Protein AF-A0A485BLY1-F1 (afdb_monomer)

Secondary structure (DSSP, 8-state):
---------GGGPPEEEEEEEBTHHHHHHHHHHHHH---SSEEEEEE-TT--HHHHHHHHHHHHTTS--TT-EEEEESSS--

Nearest PDB structures (foldseek):
  2jzo-assembly1_A  TM=1.008E+00  e=2.204E-10  Escherichia coli
  2jzn-assembly1_B  TM=1.008E+00  e=3.087E-10  Escherichia coli
  6fmg-assembly2_C  TM=8.862E-01  e=1.361E-04  Streptococcus pneumoniae
  4tkz-assembly3_F-3  TM=8.892E-01  e=5.234E-04  Streptococcus agalactiae NEM316
  3ipr-assembly1_A  TM=9.101E-01  e=7.840E-04  Enterococcus faecalis

Structure (mmCIF, N/CA/C/O backbone):
data_AF-A0A485BLY1-F1
#
_entry.id   AF-A0A485BLY1-F1
#
loop_
_atom_site.group_PDB
_atom_site.id
_atom_site.type_symbol
_atom_site.label_atom_id
_atom_site.label_alt_id
_atom_site.label_comp_id
_atom_site.label_asym_id
_atom_site.label_entity_id
_atom_site.label_seq_id
_atom_site.pdbx_PDB_ins_code
_atom_site.Cartn_x
_atom_site.Cartn_y
_atom_site.Cartn_z
_atom_site.occupancy
_atom_site.B_iso_or_equiv
_atom_site.auth_seq_id
_atom_site.auth_comp_id
_atom_site.auth_asym_id
_atom_site.auth_atom_id
_atom_site.pdbx_PDB_model_num
ATOM 1 N N . MET A 1 1 ? -8.571 13.740 -6.017 1.00 43.22 1 MET A N 1
ATOM 2 C CA . MET A 1 1 ? -9.358 12.772 -5.228 1.00 43.22 1 MET A CA 1
ATOM 3 C C . MET A 1 1 ? -9.078 13.056 -3.761 1.00 43.22 1 MET A C 1
ATOM 5 O O . MET A 1 1 ? -8.001 12.726 -3.295 1.00 43.22 1 MET A O 1
ATOM 9 N N . VAL A 1 2 ? -9.962 13.777 -3.069 1.00 30.98 2 VAL A N 1
ATOM 10 C CA . VAL A 1 2 ? -9.839 13.966 -1.614 1.00 30.98 2 VAL A CA 1
ATOM 11 C C . VAL A 1 2 ? -10.632 12.830 -0.987 1.00 30.98 2 VAL A C 1
ATOM 13 O O . VAL A 1 2 ? -11.859 12.869 -0.982 1.00 30.98 2 VAL A O 1
ATOM 16 N N . LEU A 1 3 ? -9.941 11.771 -0.566 1.00 47.72 3 LEU A N 1
ATOM 17 C CA . LEU A 1 3 ? -10.560 10.687 0.187 1.00 47.72 3 LEU A CA 1
ATOM 18 C C . LEU A 1 3 ? -10.596 11.129 1.654 1.00 47.72 3 LEU A C 1
ATOM 20 O O . LEU A 1 3 ? -9.561 11.215 2.309 1.00 47.72 3 LEU A O 1
ATOM 24 N N . THR A 1 4 ? -11.774 11.473 2.168 1.00 40.53 4 THR A N 1
ATOM 25 C CA . THR A 1 4 ? -11.961 11.679 3.607 1.00 40.53 4 THR A CA 1
ATOM 26 C C . THR A 1 4 ? -11.941 10.306 4.276 1.00 40.53 4 THR A C 1
ATOM 28 O O . THR A 1 4 ? -12.950 9.605 4.288 1.00 40.53 4 THR A O 1
ATOM 31 N N . ILE A 1 5 ? -10.781 9.898 4.797 1.00 55.19 5 ILE A N 1
ATOM 32 C CA . ILE A 1 5 ? -10.658 8.701 5.634 1.00 55.19 5 ILE A CA 1
ATOM 33 C C . ILE A 1 5 ? -11.289 9.049 6.986 1.00 55.19 5 ILE A C 1
ATOM 35 O O . ILE A 1 5 ? -10.797 9.895 7.735 1.00 55.19 5 ILE A O 1
ATOM 39 N N . ILE A 1 6 ? -12.457 8.467 7.254 1.00 52.06 6 ILE A N 1
ATOM 40 C CA . ILE A 1 6 ? -13.193 8.671 8.501 1.00 52.06 6 ILE A CA 1
ATOM 41 C C . ILE A 1 6 ? -12.352 8.051 9.619 1.00 52.06 6 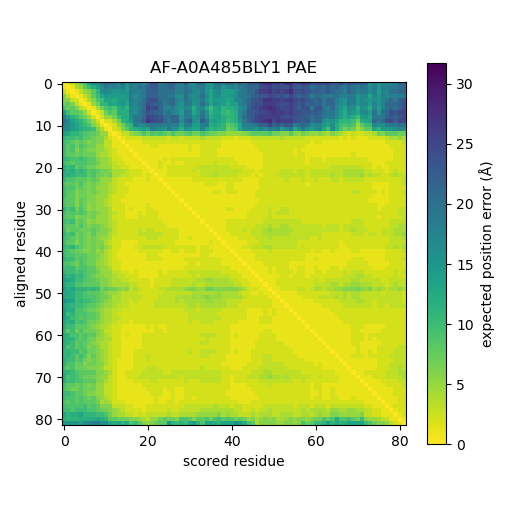ILE A C 1
ATOM 43 O O . ILE A 1 6 ? -12.173 6.836 9.646 1.00 52.06 6 ILE A O 1
AT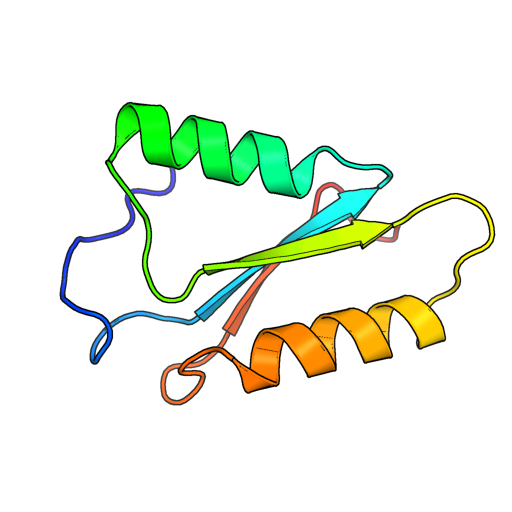OM 47 N N . LYS A 1 7 ? -11.846 8.877 10.543 1.00 51.94 7 LYS A N 1
ATOM 48 C CA . LYS A 1 7 ? -11.165 8.433 11.770 1.00 51.94 7 LYS A CA 1
ATOM 49 C C . LYS A 1 7 ? -12.152 7.719 12.706 1.00 51.94 7 LYS A C 1
ATOM 51 O O . LYS A 1 7 ? -12.602 8.276 13.701 1.00 51.94 7 LYS A O 1
ATOM 56 N N . GLY A 1 8 ? -12.517 6.488 12.370 1.00 48.44 8 GLY A N 1
ATOM 57 C CA . GLY A 1 8 ? -12.942 5.468 13.323 1.00 48.44 8 GLY A CA 1
ATOM 58 C C . GLY A 1 8 ? -11.765 4.517 13.505 1.00 48.44 8 GLY A C 1
ATOM 59 O O . GLY A 1 8 ? -11.142 4.164 12.511 1.00 48.44 8 GLY A O 1
ATOM 60 N N . GLY A 1 9 ? -11.408 4.155 14.740 1.00 54.06 9 GLY A N 1
ATOM 61 C CA . GLY A 1 9 ? -10.231 3.312 14.998 1.00 54.06 9 GLY A CA 1
ATOM 62 C C . GLY A 1 9 ? -10.207 2.021 14.164 1.00 54.06 9 GLY A C 1
ATOM 63 O O . GLY A 1 9 ? -11.264 1.544 13.741 1.00 54.06 9 GLY A O 1
ATOM 64 N N . SER A 1 10 ? -9.004 1.465 13.969 1.00 57.66 10 SER A N 1
ATOM 65 C CA . SER A 1 10 ? -8.656 0.312 13.108 1.00 57.66 10 SER A CA 1
ATOM 66 C C . SER A 1 10 ? -9.710 -0.789 12.914 1.00 57.66 10 SER A C 1
ATOM 68 O O . SER A 1 10 ? -9.843 -1.319 11.819 1.00 57.66 10 SER A O 1
ATOM 70 N N . LYS A 1 11 ? -10.521 -1.112 13.926 1.00 59.84 11 LYS A N 1
ATOM 71 C CA . LYS A 1 11 ? -11.552 -2.167 13.870 1.00 59.84 11 LYS A CA 1
ATOM 72 C C . LYS A 1 11 ? -12.710 -1.915 12.879 1.00 59.84 11 LYS A C 1
ATOM 74 O O . LYS A 1 11 ? -13.508 -2.822 12.631 1.00 59.84 11 LYS A O 1
ATOM 79 N N . TRP A 1 12 ? -12.866 -0.694 12.361 1.00 68.81 12 TRP A N 1
ATOM 80 C CA . TRP A 1 12 ? -13.994 -0.312 11.494 1.00 68.81 12 TRP A CA 1
ATOM 81 C C . TRP A 1 12 ? -13.590 0.148 10.091 1.00 68.81 12 TRP A C 1
ATOM 83 O O . TRP A 1 12 ? -14.469 0.511 9.307 1.00 68.81 12 TRP A O 1
ATOM 93 N N . THR A 1 13 ? -12.299 0.143 9.760 1.00 83.38 13 THR A N 1
ATOM 94 C CA . THR A 1 13 ? -11.799 0.680 8.490 1.00 83.38 13 THR A CA 1
ATOM 95 C C . THR A 1 13 ? -11.581 -0.420 7.451 1.00 83.38 13 THR A C 1
ATOM 97 O O . THR A 1 13 ? -11.301 -1.571 7.775 1.00 83.38 13 THR A O 1
ATOM 100 N N . ILE A 1 14 ? -11.750 -0.063 6.178 1.00 92.62 14 ILE A N 1
ATOM 101 C CA . ILE A 1 14 ? -11.356 -0.899 5.036 1.00 92.62 14 ILE A CA 1
ATOM 102 C C . ILE A 1 14 ? -9.836 -0.772 4.879 1.00 92.62 14 ILE A C 1
ATOM 104 O O . ILE A 1 14 ? -9.317 0.339 5.003 1.00 92.62 14 ILE A O 1
ATOM 108 N N . ALA A 1 15 ? -9.137 -1.870 4.584 1.00 95.19 15 ALA A N 1
ATOM 109 C CA . ALA A 1 15 ? -7.707 -1.819 4.286 1.00 95.19 15 ALA A CA 1
ATOM 110 C C . ALA A 1 15 ? -7.467 -1.079 2.963 1.00 95.19 15 ALA A C 1
ATOM 112 O O . ALA A 1 15 ? -8.110 -1.383 1.955 1.00 95.19 15 ALA A O 1
ATOM 113 N N . ILE A 1 16 ? -6.535 -0.129 2.945 1.00 96.50 16 ILE A N 1
ATOM 114 C CA . ILE A 1 16 ? -6.141 0.578 1.720 1.00 96.50 16 ILE A CA 1
ATOM 115 C C . ILE A 1 16 ? -4.729 0.149 1.342 1.00 96.50 16 ILE A C 1
ATOM 117 O O . ILE A 1 16 ? -3.838 0.165 2.186 1.00 96.50 16 ILE A O 1
ATOM 121 N N . VAL A 1 17 ? -4.511 -0.188 0.071 1.00 97.56 17 VAL A N 1
ATOM 122 C CA . VAL A 1 17 ? -3.159 -0.368 -0.471 1.00 97.56 17 VAL A CA 1
ATOM 123 C C . VAL A 1 17 ? -2.960 0.558 -1.661 1.00 97.56 17 VAL A C 1
ATOM 125 O O . VAL A 1 17 ? -3.735 0.525 -2.618 1.00 97.56 17 VAL A O 1
ATOM 128 N N . ILE A 1 18 ? -1.931 1.400 -1.591 1.00 97.88 18 ILE A N 1
ATOM 129 C CA . ILE A 1 18 ? -1.576 2.344 -2.655 1.00 97.88 18 ILE A CA 1
ATOM 130 C C . ILE A 1 18 ? -0.453 1.738 -3.499 1.00 97.88 18 ILE A C 1
ATOM 132 O O . ILE A 1 18 ? 0.604 1.407 -2.970 1.00 97.88 18 ILE A O 1
ATOM 136 N N . GLY A 1 19 ? -0.667 1.605 -4.805 1.00 97.00 19 GLY A N 1
ATOM 137 C CA . GLY A 1 19 ? 0.339 1.110 -5.743 1.00 97.00 19 GLY A CA 1
ATOM 138 C C . GLY A 1 19 ? 0.593 2.124 -6.849 1.00 97.00 19 GLY A C 1
ATOM 139 O O . GLY A 1 19 ? -0.343 2.622 -7.467 1.00 97.00 19 GLY A O 1
ATOM 140 N N . THR A 1 20 ? 1.855 2.445 -7.112 1.00 96.75 20 THR A N 1
ATOM 141 C CA . THR A 1 20 ? 2.230 3.333 -8.221 1.00 96.75 20 THR A CA 1
ATOM 142 C C . THR A 1 20 ? 3.468 2.807 -8.919 1.00 96.75 20 THR A C 1
ATOM 144 O O . THR A 1 20 ? 4.340 2.237 -8.264 1.00 96.75 20 THR A O 1
ATOM 147 N N . HIS A 1 21 ? 3.615 3.116 -10.202 1.00 96.00 21 HIS A N 1
ATOM 148 C CA . HIS A 1 21 ? 4.912 3.070 -10.862 1.00 96.00 21 HIS A CA 1
ATOM 149 C C . HIS A 1 21 ? 5.917 3.972 -10.129 1.00 96.00 21 HIS A C 1
ATOM 151 O O . HIS A 1 21 ? 5.594 5.077 -9.678 1.00 96.00 21 HIS A O 1
ATOM 157 N N . GLY A 1 22 ? 7.157 3.504 -10.010 1.00 95.31 22 GLY A N 1
ATOM 158 C CA . GLY A 1 22 ? 8.195 4.151 -9.215 1.00 95.31 22 GLY A CA 1
ATOM 159 C C . GLY A 1 22 ? 7.829 4.209 -7.730 1.00 95.31 22 GLY A C 1
ATOM 160 O O . GLY A 1 22 ? 7.291 3.256 -7.176 1.00 95.31 22 GLY A O 1
ATOM 161 N N . TRP A 1 23 ? 8.121 5.344 -7.089 1.00 95.69 23 TRP A N 1
ATOM 162 C CA . TRP A 1 23 ? 8.098 5.505 -5.624 1.00 95.69 23 TRP A CA 1
ATOM 163 C C . TRP A 1 23 ? 7.067 6.529 -5.125 1.00 95.69 23 TRP A C 1
ATOM 165 O O . TRP A 1 23 ? 7.192 7.070 -4.026 1.00 95.69 23 TRP A O 1
ATOM 175 N N . ALA A 1 24 ? 6.061 6.858 -5.940 1.00 96.06 24 ALA A N 1
ATOM 176 C CA . ALA A 1 24 ? 5.105 7.909 -5.595 1.00 96.06 24 ALA A CA 1
ATOM 177 C C . ALA A 1 24 ? 4.142 7.498 -4.465 1.00 96.06 24 ALA A C 1
ATOM 179 O O . ALA A 1 24 ? 3.743 8.356 -3.678 1.00 96.06 24 ALA A O 1
ATOM 180 N N . ALA A 1 25 ? 3.797 6.211 -4.352 1.00 97.06 25 ALA A N 1
ATOM 181 C CA . ALA A 1 25 ? 2.827 5.693 -3.385 1.00 97.06 25 ALA A CA 1
ATOM 182 C C . ALA A 1 25 ? 3.136 6.097 -1.931 1.00 97.06 25 ALA A C 1
ATOM 184 O O . ALA A 1 25 ? 2.263 6.626 -1.240 1.00 97.06 25 ALA A O 1
ATOM 185 N N . GLU A 1 26 ? 4.388 5.936 -1.488 1.00 97.00 26 GLU A N 1
ATOM 186 C CA . GLU A 1 26 ? 4.820 6.334 -0.142 1.00 97.00 26 GLU A CA 1
ATOM 187 C C . GLU A 1 26 ? 4.626 7.841 0.090 1.00 97.00 26 GLU A C 1
ATOM 189 O O . GLU A 1 26 ? 4.152 8.277 1.139 1.00 97.00 26 GLU A O 1
ATOM 194 N N . GLN A 1 27 ? 4.975 8.659 -0.904 1.00 97.12 27 GLN A N 1
ATOM 195 C CA . GLN A 1 27 ? 4.904 10.115 -0.787 1.00 97.12 27 GLN A CA 1
ATOM 196 C C . GLN A 1 27 ? 3.457 10.621 -0.799 1.00 97.12 27 GLN A C 1
ATOM 198 O O . GLN A 1 27 ? 3.139 11.605 -0.126 1.00 97.12 27 GLN A O 1
ATOM 203 N N . LEU A 1 28 ? 2.561 9.930 -1.510 1.00 96.56 28 LEU A N 1
ATOM 204 C CA . LEU A 1 28 ? 1.123 10.190 -1.451 1.00 96.56 28 LEU A CA 1
ATOM 205 C C . LEU A 1 28 ? 0.564 9.903 -0.052 1.00 96.56 28 LEU A C 1
ATOM 207 O O . LEU A 1 28 ? -0.179 10.735 0.471 1.00 96.56 28 LEU A O 1
ATOM 211 N N . LEU A 1 29 ? 0.965 8.790 0.577 1.00 95.88 29 LEU A N 1
ATOM 212 C CA . LEU A 1 29 ? 0.586 8.489 1.961 1.00 95.88 29 LEU A CA 1
ATOM 213 C C . LEU A 1 29 ? 1.120 9.557 2.923 1.00 95.88 29 LEU A C 1
ATOM 215 O O . LEU A 1 29 ? 0.333 10.165 3.642 1.00 95.88 29 LEU A O 1
ATOM 219 N N . LYS A 1 30 ? 2.417 9.882 2.858 1.00 95.94 30 LYS A N 1
ATOM 220 C CA . LYS A 1 30 ? 3.036 10.929 3.694 1.00 95.94 30 LYS A CA 1
ATOM 221 C C . LYS A 1 30 ? 2.350 12.287 3.542 1.00 95.94 30 LYS A C 1
ATOM 223 O O . LYS A 1 30 ? 2.171 13.014 4.516 1.00 95.94 30 LYS A O 1
ATOM 228 N N . THR A 1 31 ? 1.932 12.634 2.326 1.00 96.50 31 THR A N 1
ATOM 229 C CA . THR A 1 31 ? 1.179 13.870 2.068 1.00 96.50 31 THR A CA 1
ATOM 230 C C . THR A 1 31 ? -0.197 13.829 2.732 1.00 96.50 31 THR A C 1
ATOM 232 O O . THR A 1 31 ? -0.608 14.816 3.340 1.00 96.50 31 THR A O 1
ATOM 235 N N . ALA A 1 32 ? -0.908 12.701 2.658 1.00 94.19 32 ALA A N 1
ATOM 236 C CA . ALA A 1 32 ? -2.179 12.532 3.357 1.00 94.19 32 ALA A CA 1
ATOM 237 C C . ALA A 1 32 ? -1.997 12.611 4.881 1.00 94.19 32 ALA A C 1
ATOM 239 O O . ALA A 1 32 ? -2.776 13.287 5.551 1.00 94.19 32 ALA A O 1
ATOM 240 N N . GLU A 1 33 ? -0.938 12.004 5.419 1.00 93.94 33 GLU A N 1
ATOM 241 C CA . GLU A 1 33 ? -0.619 12.041 6.848 1.00 93.94 33 GLU A CA 1
ATOM 242 C C . GLU A 1 33 ? -0.246 13.438 7.341 1.00 93.94 33 GLU A C 1
ATOM 244 O O . GLU A 1 33 ? -0.667 13.853 8.418 1.00 93.94 33 GLU A O 1
ATOM 249 N N . MET A 1 34 ? 0.461 14.218 6.525 1.00 93.88 34 MET A N 1
ATOM 250 C CA . MET A 1 34 ? 0.734 15.626 6.815 1.00 93.88 34 MET A CA 1
ATOM 251 C C . MET A 1 34 ? -0.560 16.447 6.957 1.00 93.88 34 MET A C 1
ATOM 253 O O . MET A 1 34 ? -0.603 17.399 7.735 1.00 93.88 34 MET A O 1
ATOM 257 N N . LEU A 1 35 ? -1.616 16.093 6.218 1.00 93.44 35 LEU A N 1
ATOM 258 C CA . LEU A 1 35 ? -2.890 16.819 6.218 1.00 93.44 35 LEU A CA 1
ATOM 259 C C . LEU A 1 35 ? -3.884 16.300 7.265 1.00 93.44 35 LEU A C 1
ATOM 261 O O . LEU A 1 35 ? -4.672 17.077 7.801 1.00 93.44 35 LEU A O 1
ATOM 265 N N . LEU A 1 36 ? -3.881 14.993 7.533 1.00 91.81 36 LEU A N 1
ATOM 266 C CA . LEU A 1 36 ? -4.920 14.303 8.305 1.00 91.81 36 LEU A CA 1
ATOM 267 C C . LEU A 1 36 ? -4.382 13.623 9.579 1.00 91.81 36 LEU A C 1
ATOM 269 O O . LEU A 1 36 ? -5.170 13.097 10.372 1.00 91.81 36 LEU A O 1
ATOM 273 N N . GLY A 1 37 ? -3.071 13.668 9.820 1.00 91.94 37 GLY A N 1
ATOM 274 C CA . GLY A 1 37 ? -2.357 12.866 10.821 1.00 91.94 37 GLY A CA 1
ATOM 275 C C . GLY A 1 37 ? -2.069 11.443 10.330 1.00 91.94 37 GLY A C 1
ATOM 276 O O . GLY A 1 37 ? -2.569 11.050 9.281 1.00 91.94 37 GLY A O 1
ATOM 277 N N . GLU A 1 38 ? -1.300 10.666 11.095 1.00 92.38 38 GLU A N 1
ATOM 278 C CA . GLU A 1 38 ? -0.963 9.266 10.767 1.00 92.38 38 GLU A CA 1
ATOM 279 C C . GLU A 1 38 ? -2.205 8.429 10.433 1.00 92.38 38 GLU A C 1
ATOM 281 O O . GLU A 1 38 ? -3.272 8.603 11.041 1.00 92.38 38 GLU A O 1
ATOM 286 N N . GLN A 1 39 ? -2.071 7.549 9.439 1.00 91.38 39 GLN A N 1
ATOM 287 C CA . GLN A 1 39 ? -3.156 6.684 8.987 1.00 91.38 39 GLN A CA 1
ATOM 288 C C . GLN A 1 39 ? -2.910 5.237 9.414 1.00 91.38 39 GLN A C 1
ATOM 290 O O . GLN A 1 39 ? -1.857 4.658 9.167 1.00 91.38 39 GLN A O 1
ATOM 295 N N . GLU A 1 40 ? -3.922 4.627 10.025 1.00 93.38 40 GLU A N 1
ATOM 296 C CA . GLU A 1 40 ? -3.920 3.202 10.354 1.00 93.38 40 GLU A CA 1
ATOM 297 C C . GLU A 1 40 ? -4.543 2.384 9.217 1.00 93.38 40 GLU A C 1
ATOM 299 O O . GLU A 1 40 ? -5.424 2.863 8.503 1.00 93.38 40 GLU A O 1
ATOM 304 N N . ASN A 1 41 ? -4.156 1.112 9.108 1.00 94.81 41 ASN A N 1
ATOM 305 C CA . ASN A 1 41 ? -4.700 0.165 8.129 1.00 94.81 41 ASN A CA 1
ATOM 306 C C . ASN A 1 41 ? -4.493 0.590 6.654 1.00 94.81 41 ASN A C 1
ATOM 308 O O . ASN A 1 41 ? -5.313 0.286 5.782 1.00 94.81 41 ASN A O 1
ATOM 312 N N . VAL A 1 42 ? -3.385 1.288 6.378 1.00 95.88 42 VAL A N 1
ATOM 313 C CA . VAL A 1 42 ? -2.963 1.693 5.032 1.00 95.88 42 VAL A CA 1
ATOM 314 C C . VAL A 1 42 ? -1.559 1.162 4.750 1.00 95.88 42 VAL A C 1
ATOM 316 O O . VAL A 1 42 ? -0.641 1.392 5.532 1.00 95.88 42 VAL A O 1
ATOM 319 N N . GLY A 1 43 ? -1.399 0.461 3.630 1.00 96.56 43 GLY A N 1
ATOM 320 C CA . GLY A 1 43 ? -0.116 0.010 3.094 1.00 96.56 43 GLY A CA 1
ATOM 321 C C . GLY A 1 43 ? 0.182 0.649 1.740 1.00 96.56 43 GLY A C 1
ATOM 322 O O . GLY A 1 43 ? -0.680 1.272 1.110 1.00 96.56 43 GLY A O 1
ATOM 323 N N . TRP A 1 44 ? 1.409 0.482 1.262 1.00 97.94 44 TRP A N 1
ATOM 324 C CA . TRP A 1 44 ? 1.810 0.945 -0.062 1.00 97.94 44 TRP A CA 1
ATOM 325 C C . TRP A 1 44 ? 2.870 0.030 -0.667 1.00 97.94 44 TRP A C 1
ATOM 327 O O . TRP A 1 44 ? 3.605 -0.640 0.055 1.00 97.94 44 TRP A O 1
ATOM 337 N N . ILE A 1 45 ? 2.950 0.015 -1.996 1.00 97.81 45 ILE A N 1
ATOM 338 C CA . ILE A 1 45 ? 4.002 -0.683 -2.737 1.00 97.81 45 ILE A CA 1
ATOM 339 C C . ILE A 1 45 ? 4.614 0.232 -3.800 1.00 97.81 45 ILE A C 1
ATOM 341 O O . ILE A 1 45 ? 3.947 1.129 -4.325 1.00 97.81 45 ILE A O 1
ATOM 345 N N . ASP A 1 46 ? 5.875 -0.023 -4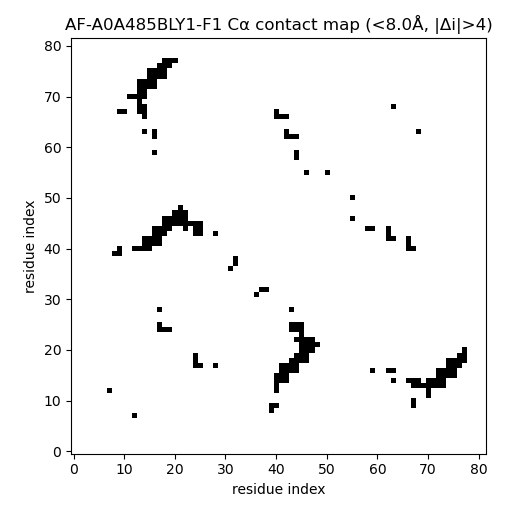.134 1.00 96.50 46 ASP A N 1
ATOM 346 C CA . ASP A 1 46 ? 6.536 0.527 -5.312 1.00 96.50 46 ASP A CA 1
ATOM 347 C C . ASP A 1 46 ? 6.548 -0.487 -6.466 1.00 96.50 46 ASP A C 1
ATOM 349 O O . ASP A 1 46 ? 6.484 -1.706 -6.265 1.00 96.50 46 ASP A O 1
ATOM 353 N N . PHE A 1 47 ? 6.626 0.035 -7.688 1.00 96.06 47 PHE A N 1
ATOM 354 C CA . PHE A 1 47 ? 6.813 -0.765 -8.894 1.00 96.06 47 PHE A CA 1
ATOM 355 C C . PHE A 1 47 ? 7.960 -0.191 -9.722 1.00 96.06 47 PHE A C 1
ATOM 357 O O . PHE A 1 47 ? 7.818 0.844 -10.377 1.00 96.06 47 PHE A O 1
ATOM 364 N N . VAL A 1 48 ? 9.123 -0.837 -9.663 1.00 95.44 48 VAL A N 1
ATOM 365 C CA . VAL A 1 48 ? 10.359 -0.317 -10.264 1.00 95.44 48 VAL A CA 1
ATOM 366 C C . VAL A 1 48 ? 10.731 -1.064 -11.552 1.00 95.44 48 VAL A C 1
ATOM 368 O O . VAL A 1 48 ? 10.326 -2.211 -11.746 1.00 95.44 48 VAL A O 1
ATOM 371 N N . PRO A 1 49 ? 11.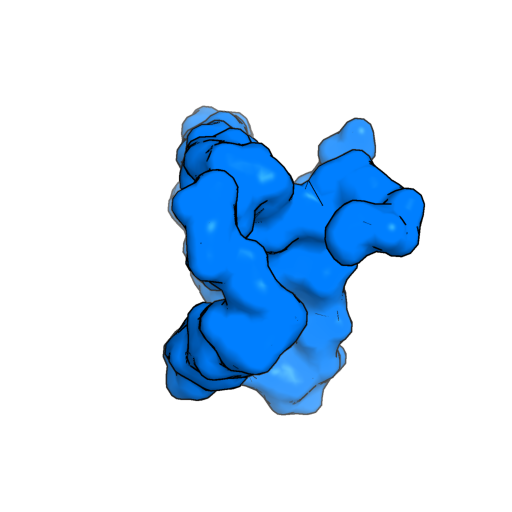513 -0.448 -12.464 1.00 95.38 49 PRO A N 1
ATOM 372 C CA . PRO A 1 49 ? 11.915 -1.105 -13.704 1.00 95.38 49 PRO A CA 1
ATOM 373 C C . PRO A 1 49 ? 12.616 -2.448 -13.463 1.00 95.38 49 PRO A C 1
ATOM 375 O O . PRO A 1 49 ? 13.561 -2.530 -12.681 1.00 95.38 49 PRO A O 1
ATOM 378 N N . GLY A 1 50 ? 12.182 -3.481 -14.187 1.00 95.31 50 GLY A N 1
ATOM 379 C CA . GLY A 1 50 ? 12.708 -4.846 -14.078 1.00 95.31 50 GLY A CA 1
ATOM 380 C C . GLY A 1 50 ? 11.841 -5.789 -13.242 1.00 95.31 50 GLY A C 1
ATOM 381 O O . GLY A 1 50 ? 12.020 -7.000 -13.337 1.00 95.31 50 GLY A O 1
ATOM 382 N N . GLU A 1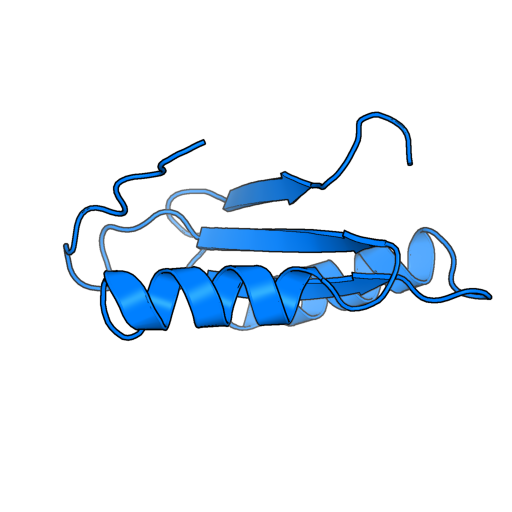 51 ? 10.881 -5.262 -12.482 1.00 95.81 51 GLU A N 1
ATOM 383 C CA . GLU A 1 51 ? 9.861 -6.069 -11.813 1.00 95.81 51 GLU A CA 1
ATOM 384 C C . GLU A 1 51 ? 8.748 -6.473 -12.784 1.00 95.81 51 GLU A C 1
ATOM 386 O O . GLU A 1 51 ? 8.556 -5.868 -13.843 1.00 95.81 51 GLU A O 1
ATOM 391 N N . ASN A 1 52 ? 8.002 -7.509 -12.416 1.00 94.12 52 ASN A N 1
ATOM 392 C CA . ASN A 1 52 ? 6.880 -8.008 -13.197 1.00 94.12 52 ASN A CA 1
ATOM 393 C C . ASN A 1 52 ? 5.627 -8.173 -12.319 1.00 94.12 52 ASN A C 1
ATOM 395 O O . ASN A 1 52 ? 5.633 -7.886 -11.120 1.00 94.12 52 ASN A O 1
ATOM 399 N N . ALA A 1 53 ? 4.542 -8.662 -12.921 1.00 93.06 53 ALA A N 1
ATOM 400 C CA . ALA A 1 53 ? 3.282 -8.872 -12.215 1.00 93.06 53 ALA A CA 1
ATOM 401 C C . ALA A 1 53 ? 3.403 -9.852 -11.032 1.00 93.06 53 ALA A C 1
ATOM 403 O O . ALA A 1 53 ? 2.735 -9.658 -10.022 1.00 93.06 53 ALA A O 1
ATOM 404 N N . GLU A 1 54 ? 4.262 -10.872 -11.118 1.00 96.38 54 GLU A N 1
ATOM 405 C CA . GLU A 1 54 ? 4.476 -11.823 -10.019 1.00 96.38 54 GLU A CA 1
ATOM 406 C C . GLU A 1 54 ? 5.130 -11.129 -8.820 1.00 96.38 54 GLU A C 1
ATOM 408 O O . GLU A 1 54 ? 4.638 -11.258 -7.699 1.00 96.38 54 GLU A O 1
ATOM 413 N N . THR A 1 55 ? 6.153 -10.299 -9.058 1.00 96.88 55 THR A N 1
ATOM 414 C CA . THR A 1 55 ? 6.772 -9.470 -8.011 1.00 96.88 55 THR A CA 1
ATOM 415 C C . THR A 1 55 ? 5.748 -8.549 -7.344 1.00 96.88 55 THR A C 1
ATOM 417 O O . THR A 1 55 ? 5.737 -8.408 -6.121 1.00 96.88 55 THR A O 1
ATOM 420 N N . LEU A 1 56 ? 4.843 -7.947 -8.122 1.00 95.69 56 LEU A N 1
ATOM 421 C CA . LEU A 1 56 ? 3.785 -7.092 -7.575 1.00 95.69 56 LEU A CA 1
ATOM 422 C C . LEU A 1 56 ? 2.781 -7.879 -6.731 1.00 95.69 56 LEU A C 1
ATOM 424 O O . LEU A 1 56 ? 2.400 -7.417 -5.657 1.00 95.69 56 LEU A O 1
ATOM 428 N N . ILE A 1 57 ? 2.378 -9.073 -7.172 1.00 96.31 57 ILE A N 1
ATOM 429 C CA . ILE A 1 57 ? 1.489 -9.955 -6.402 1.00 96.31 57 ILE A CA 1
ATOM 430 C C . ILE A 1 57 ? 2.125 -10.316 -5.054 1.00 96.31 57 ILE A C 1
ATOM 432 O O . ILE A 1 57 ? 1.438 -10.282 -4.029 1.00 96.31 57 ILE A O 1
ATOM 436 N N . GLU A 1 58 ? 3.424 -10.616 -5.025 1.00 98.19 58 GLU A N 1
ATOM 437 C CA . GLU A 1 58 ? 4.153 -10.898 -3.785 1.00 98.19 58 GLU A CA 1
ATOM 438 C C . GLU A 1 58 ? 4.169 -9.686 -2.846 1.00 98.19 58 GLU A C 1
ATOM 440 O O . GLU A 1 58 ? 3.820 -9.820 -1.670 1.00 98.19 58 GLU A O 1
ATOM 445 N N . LYS A 1 59 ? 4.487 -8.491 -3.362 1.00 98.12 59 LYS A N 1
ATOM 446 C CA . LYS A 1 59 ? 4.473 -7.246 -2.576 1.00 98.12 59 LYS A CA 1
ATOM 447 C C . LYS A 1 59 ? 3.090 -6.936 -2.011 1.00 98.12 59 LYS A C 1
ATOM 449 O O . LYS A 1 59 ? 2.963 -6.676 -0.816 1.00 98.12 59 LYS A O 1
ATOM 454 N N . TYR A 1 60 ? 2.046 -7.019 -2.837 1.00 97.50 60 TYR A N 1
ATOM 455 C CA . TYR A 1 60 ? 0.672 -6.818 -2.382 1.00 97.50 60 TYR A CA 1
ATOM 456 C C . TYR A 1 60 ? 0.293 -7.827 -1.300 1.00 97.50 60 TYR A C 1
ATOM 458 O O . TYR A 1 60 ? -0.263 -7.444 -0.276 1.00 97.50 60 TYR A O 1
ATOM 466 N N . THR A 1 61 ? 0.629 -9.104 -1.483 1.00 97.69 61 THR A N 1
ATOM 467 C CA . THR A 1 61 ? 0.327 -10.150 -0.496 1.00 97.69 61 THR A CA 1
ATOM 468 C C . THR A 1 61 ? 1.048 -9.892 0.830 1.00 97.69 61 THR A C 1
ATOM 470 O O . THR A 1 61 ? 0.449 -10.047 1.896 1.00 97.69 61 THR A O 1
ATOM 473 N N . ALA A 1 62 ? 2.306 -9.444 0.781 1.00 98.12 62 ALA A N 1
ATOM 474 C CA . ALA A 1 62 ? 3.085 -9.096 1.964 1.00 98.12 62 ALA A CA 1
ATOM 475 C C . ALA A 1 62 ? 2.518 -7.881 2.716 1.00 98.12 62 ALA A C 1
ATOM 477 O O . ALA A 1 62 ? 2.514 -7.882 3.947 1.00 98.12 62 ALA A O 1
ATOM 478 N N . GLU A 1 63 ? 2.015 -6.868 2.005 1.00 97.19 63 GLU A N 1
ATOM 479 C CA . GLU A 1 63 ? 1.329 -5.731 2.629 1.00 97.19 63 GLU A CA 1
ATOM 480 C C . GLU A 1 63 ? -0.013 -6.145 3.234 1.00 97.19 63 GLU A C 1
ATOM 482 O O . GLU A 1 63 ? -0.281 -5.849 4.396 1.00 97.19 63 GLU A O 1
ATOM 487 N N . LEU A 1 64 ? -0.828 -6.917 2.512 1.00 96.88 64 LEU A N 1
ATOM 488 C CA . LEU A 1 64 ? -2.124 -7.386 3.011 1.00 96.88 64 LEU A CA 1
ATOM 489 C C . LEU A 1 64 ? -2.010 -8.223 4.289 1.00 96.88 64 LEU A C 1
ATOM 491 O O . LEU A 1 64 ? -2.900 -8.156 5.132 1.00 96.88 64 LEU A O 1
ATOM 495 N N . ALA A 1 65 ? -0.917 -8.969 4.469 1.00 97.75 65 ALA A N 1
ATOM 496 C CA . ALA A 1 65 ? -0.663 -9.740 5.686 1.00 97.75 65 ALA A CA 1
ATOM 497 C C . ALA A 1 65 ? -0.472 -8.869 6.946 1.00 97.75 65 ALA A C 1
ATOM 499 O O . ALA A 1 65 ? -0.565 -9.382 8.062 1.00 97.75 65 ALA A O 1
ATOM 500 N N . LYS A 1 66 ? -0.201 -7.567 6.782 1.00 96.62 66 LYS A N 1
ATOM 501 C CA . LYS A 1 66 ? -0.013 -6.597 7.873 1.00 96.62 66 LYS A CA 1
ATOM 502 C C . LYS A 1 66 ? -1.285 -5.799 8.187 1.00 96.62 66 LYS A C 1
ATOM 504 O O . LYS A 1 66 ? -1.306 -5.076 9.181 1.00 96.62 66 LYS A O 1
ATOM 509 N N . LEU A 1 67 ? -2.317 -5.903 7.348 1.00 94.94 67 LEU A N 1
ATOM 510 C CA . LEU A 1 67 ? -3.534 -5.089 7.400 1.00 94.94 67 LEU A CA 1
ATOM 511 C C . LEU A 1 67 ? -4.738 -5.895 7.915 1.00 94.94 67 LEU A C 1
ATOM 513 O O . LEU A 1 67 ? -4.824 -7.110 7.727 1.00 94.94 67 LEU A O 1
ATOM 517 N N . ASP A 1 68 ? -5.711 -5.213 8.524 1.00 94.94 68 ASP A N 1
ATOM 518 C CA . ASP A 1 68 ? -7.020 -5.805 8.818 1.00 94.94 68 ASP A CA 1
ATOM 519 C C . ASP A 1 68 ? -7.894 -5.746 7.561 1.00 94.94 68 ASP A C 1
ATOM 521 O O . ASP A 1 68 ? -8.480 -4.717 7.216 1.00 94.94 68 ASP A O 1
ATOM 525 N N . THR A 1 69 ? -7.983 -6.884 6.878 1.00 94.81 69 THR A N 1
ATOM 526 C CA . THR A 1 69 ? -8.754 -7.060 5.642 1.00 94.81 69 THR A CA 1
ATOM 527 C C . THR A 1 69 ? -10.161 -7.613 5.885 1.00 94.81 69 THR A C 1
ATOM 529 O O . THR A 1 69 ? -10.895 -7.883 4.932 1.00 94.81 69 THR A O 1
ATOM 532 N N . SER A 1 70 ? -10.598 -7.750 7.146 1.00 94.12 70 SER A N 1
ATOM 533 C CA . SER A 1 70 ? -11.900 -8.343 7.501 1.00 94.12 70 SER A CA 1
ATOM 534 C C . SER A 1 70 ? -13.109 -7.564 6.965 1.00 94.12 70 SER A C 1
ATOM 536 O O . SER A 1 70 ? -14.217 -8.103 6.889 1.00 94.12 70 SER A O 1
ATOM 538 N N . LYS A 1 71 ? -12.907 -6.295 6.585 1.00 92.69 71 LYS A N 1
ATOM 539 C CA . LYS A 1 71 ? -13.914 -5.402 5.986 1.00 92.69 71 LYS A CA 1
ATOM 540 C C . LYS A 1 71 ? -13.751 -5.213 4.477 1.00 92.69 71 LYS A C 1
ATOM 542 O O . LYS A 1 71 ? -14.516 -4.460 3.879 1.00 92.69 71 LYS A O 1
ATOM 547 N N . GLY A 1 72 ? -12.800 -5.911 3.866 1.00 93.12 72 GLY A N 1
ATOM 548 C CA . GLY A 1 72 ? -12.428 -5.757 2.466 1.00 93.12 72 GLY A CA 1
ATOM 549 C C . GLY A 1 72 ? -11.172 -4.911 2.279 1.00 93.12 72 GLY A C 1
ATOM 550 O O . GLY A 1 72 ? -10.560 -4.433 3.236 1.00 93.12 72 GLY A O 1
ATOM 551 N N . VAL A 1 73 ? -10.795 -4.753 1.011 1.00 96.06 73 VAL A N 1
ATOM 552 C CA . VAL A 1 73 ? -9.569 -4.079 0.581 1.00 96.06 73 VAL A CA 1
ATOM 553 C C . VAL A 1 73 ? -9.897 -3.136 -0.570 1.00 96.06 73 VAL A C 1
ATOM 555 O O . VAL A 1 73 ? -10.612 -3.519 -1.498 1.00 96.06 73 VAL A O 1
ATOM 558 N N . LEU A 1 74 ? -9.352 -1.924 -0.526 1.00 96.00 74 LEU A N 1
ATOM 559 C CA . LEU A 1 74 ? -9.386 -0.959 -1.616 1.00 96.00 74 LEU A CA 1
ATOM 560 C C . LEU A 1 74 ? -7.970 -0.725 -2.149 1.00 96.00 74 LEU A C 1
ATOM 562 O O . LEU A 1 74 ? -7.108 -0.206 -1.442 1.00 96.00 74 LEU A O 1
ATOM 566 N N . PHE A 1 75 ? -7.753 -1.065 -3.417 1.00 96.38 75 PHE A N 1
ATOM 567 C CA . PHE A 1 75 ? -6.514 -0.748 -4.123 1.00 96.38 75 PHE A CA 1
ATOM 568 C C . PHE A 1 75 ? -6.637 0.613 -4.808 1.00 96.38 75 PHE A C 1
ATOM 570 O O . PHE A 1 75 ? -7.562 0.837 -5.591 1.00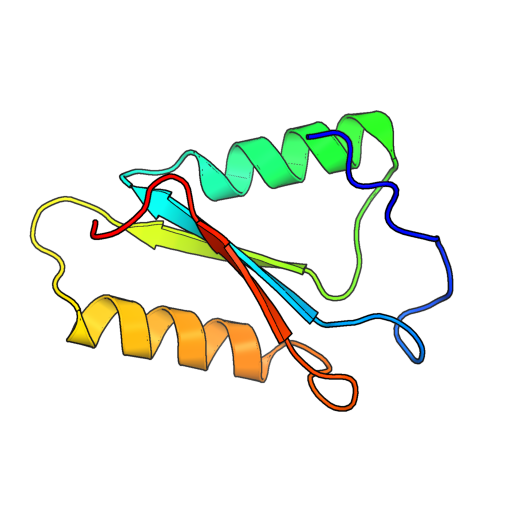 96.38 75 PHE A O 1
ATOM 577 N N . LEU A 1 76 ? -5.701 1.514 -4.518 1.00 96.81 76 LEU A N 1
ATOM 578 C CA . LEU A 1 76 ? -5.573 2.807 -5.185 1.00 96.81 76 LEU A CA 1
ATOM 579 C C . LEU A 1 76 ? -4.341 2.765 -6.085 1.00 96.81 76 LEU A C 1
ATOM 581 O O . LEU A 1 76 ? -3.215 2.818 -5.594 1.00 96.81 76 LEU A O 1
ATOM 585 N N . VAL A 1 77 ? -4.571 2.653 -7.392 1.00 95.81 77 VAL A N 1
ATOM 586 C CA . VAL A 1 77 ? -3.513 2.580 -8.409 1.00 95.81 77 VAL A CA 1
ATOM 587 C C . VAL A 1 77 ? -3.435 3.863 -9.231 1.00 95.81 77 VAL A C 1
ATOM 589 O O . VAL A 1 77 ? -4.429 4.581 -9.365 1.00 95.81 77 VAL A O 1
ATOM 592 N N . ASP A 1 78 ? -2.253 4.172 -9.761 1.00 94.69 78 ASP A N 1
ATOM 593 C CA . ASP A 1 78 ? -2.003 5.401 -10.524 1.00 94.69 78 ASP A CA 1
ATOM 594 C C . ASP A 1 78 ? -2.763 5.465 -11.858 1.00 94.69 78 ASP A C 1
ATOM 596 O O . ASP A 1 78 ? -3.255 6.526 -12.249 1.00 94.69 78 ASP A O 1
ATOM 600 N N . THR A 1 79 ? -2.862 4.337 -12.555 1.00 93.75 79 THR A N 1
ATOM 601 C CA . THR A 1 79 ? -3.374 4.235 -13.918 1.00 93.75 79 THR A CA 1
ATOM 602 C C . THR A 1 79 ? -4.084 2.905 -14.146 1.00 93.75 79 THR A C 1
ATOM 604 O O . THR A 1 79 ? -3.884 1.921 -13.439 1.00 93.75 79 THR A O 1
ATOM 607 N N . TRP A 1 80 ? -4.960 2.878 -15.149 1.00 91.56 80 TRP A N 1
ATOM 608 C CA . TRP A 1 80 ? -5.633 1.657 -15.576 1.00 91.56 80 TRP A CA 1
ATOM 609 C C . TRP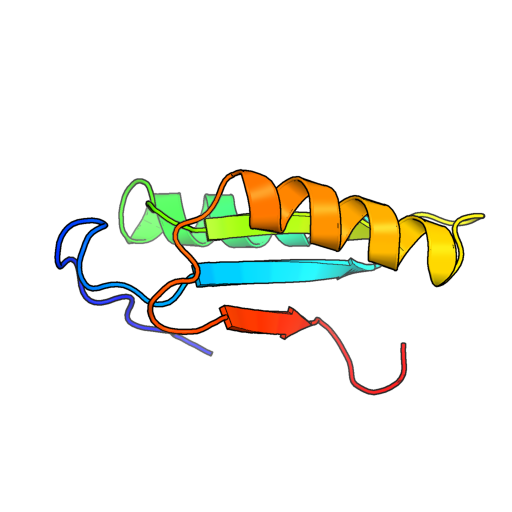 A 1 80 ? -4.778 0.894 -16.593 1.00 91.56 80 TRP A C 1
ATOM 611 O O . TRP A 1 80 ? -4.400 1.465 -17.615 1.00 91.56 80 TRP A O 1
ATOM 621 N N . GLY A 1 81 ? -4.563 -0.405 -16.363 1.00 87.25 81 GLY A N 1
ATOM 622 C CA . GLY A 1 81 ? -3.888 -1.304 -17.310 1.00 87.25 81 GLY A CA 1
ATOM 623 C C . GLY A 1 81 ? -2.359 -1.206 -17.339 1.00 87.25 81 GLY A C 1
ATOM 624 O O . GLY A 1 81 ? -1.761 -1.716 -18.286 1.00 87.25 81 GLY A O 1
ATOM 625 N N . GLY A 1 82 ? -1.764 -0.536 -16.349 1.00 78.25 82 GLY A N 1
ATOM 626 C CA . GLY A 1 82 ? -0.328 -0.579 -16.072 1.00 78.25 82 GLY A CA 1
ATOM 627 C C . GLY A 1 82 ? 0.080 -1.775 -15.221 1.00 78.25 82 GLY A C 1
ATOM 628 O O . GLY A 1 82 ? -0.822 -2.430 -14.647 1.00 78.25 82 GLY A O 1
#

Mean predicted aligned error: 5.02 Å

pLDDT: mean 88.56, std 16.28, range [30.98, 98.19]

Radius of gyration: 12.85 Å; Cα contacts (8 Å, |Δi|>4): 107; chains: 1; bounding box: 27×29×32 Å

InterPro domains:
  IPR004701 Phosphotransferase system, mannose-type IIA component [PF03610] (16-82)
  IPR004701 Phosphotransferase system, mannose-type IIA component [PS51096] (13-82)
  IPR033887 PTS system mannose/sorbose specific IIA subunit [cd00006] (14-82)
  IPR0366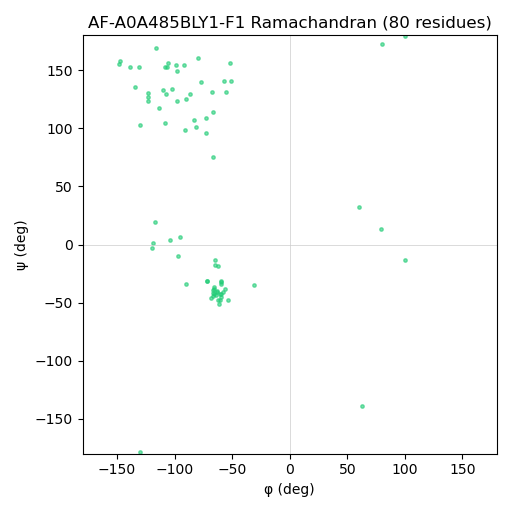62 Phosphotransferase system, mannose-type IIA component superfamily [G3DSA:3.40.50.510] (13-82)
  IPR036662 Phosphotransferase system, mannose-type IIA component superfamily [SSF53062] (14-82)
  IPR051471 Bacterial PTS system sugar-specific components [PTHR33799] (14-82)

Foldseek 3Di:
DDDPQPPDPQVPDAAEEEEEEADVRVVVQVVVCVVPNHDARYYYDYDYPPDDPVNVVVVVVVSVVVGDCVVHYDYHYDDPPD

Sol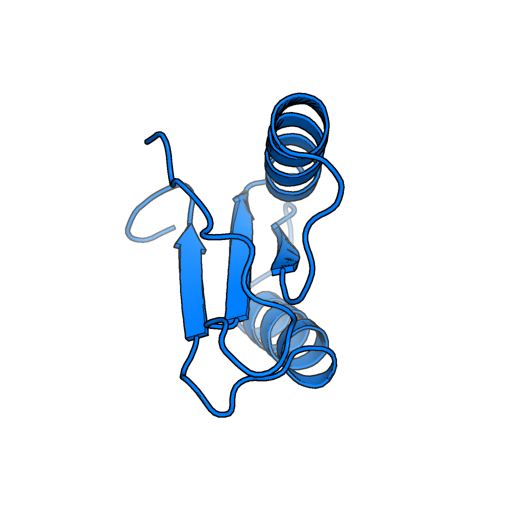vent-accessible surface area (backbone atoms only — not comparable to full-atom values): 5075 Å² total; per-residue (Å²): 135,87,78,82,77,75,92,55,68,73,94,75,41,57,18,35,37,27,39,22,74,42,71,52,26,61,54,52,50,52,53,49,25,76,75,71,44,87,74,77,46,62,44,62,44,70,42,54,94,89,66,51,73,67,56,50,52,52,53,51,51,60,47,52,75,77,38,58,52,91,70,38,76,46,80,49,62,80,64,88,92,119

Sequence (82 aa):
MVLTIIKGGSKWTIAIVIGTHGWAAEQLLKTAEMLLGEQENVGWIDFVPGENAETLIEKYTAELAKLDTSKGVLFLVDTWGG

Organism: Kluyvera cryocrescens (NCBI:txid580)